Protein AF-A0A7V2SAT8-F1 (afdb_monomer_lite)

Sequence (94 aa):
MNSLKWIKFFSISIVLSLSACSDKPEWVSIYNECKEQIQTSIDEIKQSPDTPQAMGNMMQSFGMSACEMIKNTCEQDPKGAACQSIVNSHKEQK

Foldseek 3Di:
DDDDPDDDDDPPPPPVPVPPPDPDQLLVVVLVVLLVVLVVVLVVQVPDPPHDPVNSVVSSVVSNVVSVVLVVVCVVPVPDPVNVVSSVVVVVVD

Secondary structure (DSSP, 8-state):
--------------------S--S-HHHHHHHHHHHHHHHHHHHHHH-TTS-HHHHHHHHHHHHHHHHHHHHHHHH-TTSHHHHHHHHHHHTT-

pLDDT: mean 79.05, std 17.24, range [39.31, 94.75]

Radius of gyration: 24.31 Å; chains: 1; bounding box: 36×33×84 Å

Structure (mmCIF, N/CA/C/O backbone):
data_AF-A0A7V2SAT8-F1
#
_entry.id   AF-A0A7V2SAT8-F1
#
loop_
_atom_site.group_PDB
_atom_site.id
_atom_site.type_symbol
_atom_site.label_atom_id
_atom_site.label_alt_id
_atom_site.label_comp_id
_atom_site.label_asym_id
_atom_site.label_entity_id
_atom_site.label_seq_id
_atom_site.pdbx_PDB_ins_code
_atom_site.Cartn_x
_atom_site.Cartn_y
_atom_site.Cartn_z
_atom_site.occupancy
_atom_site.B_iso_or_equiv
_atom_site.auth_seq_id
_atom_site.auth_comp_id
_atom_site.auth_asym_id
_atom_site.auth_atom_id
_atom_site.pdbx_PDB_model_num
ATOM 1 N N . MET A 1 1 ? 17.524 24.574 62.607 1.00 39.31 1 MET A N 1
ATOM 2 C CA . MET A 1 1 ? 17.952 24.479 61.195 1.00 39.31 1 MET A CA 1
ATOM 3 C C . MET A 1 1 ? 17.499 23.137 60.632 1.00 39.31 1 MET A C 1
ATOM 5 O O . MET A 1 1 ? 17.907 22.115 61.160 1.00 39.31 1 MET A O 1
ATOM 9 N N . ASN A 1 2 ? 16.641 23.212 59.606 1.00 43.34 2 ASN A N 1
ATOM 10 C CA . ASN A 1 2 ?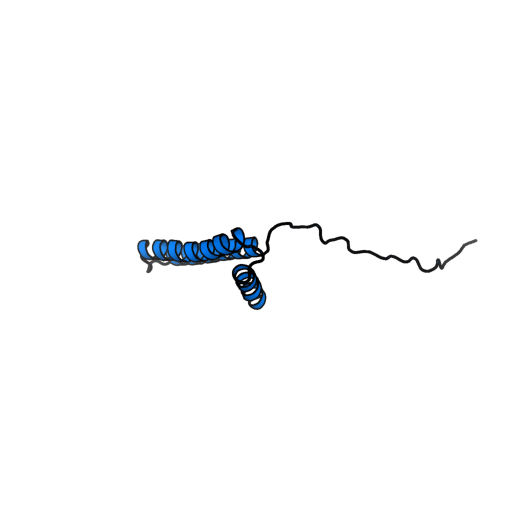 16.273 22.232 58.564 1.00 43.34 2 ASN A CA 1
ATOM 11 C C . ASN A 1 2 ? 15.630 20.902 59.008 1.00 43.34 2 ASN A C 1
ATOM 13 O O . ASN A 1 2 ? 16.319 19.973 59.401 1.00 43.34 2 ASN A O 1
ATOM 17 N N . SER A 1 3 ? 14.298 20.802 59.085 1.00 46.47 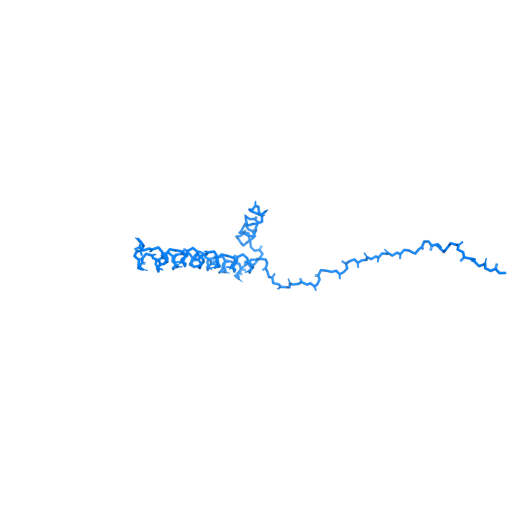3 SER A N 1
ATOM 18 C CA . SER A 1 3 ? 13.275 20.735 58.007 1.00 46.47 3 SER A CA 1
ATOM 19 C C . SER A 1 3 ? 13.216 19.415 57.233 1.00 46.47 3 SER A C 1
ATOM 21 O O . SER A 1 3 ? 13.976 19.183 56.297 1.00 46.47 3 SER A O 1
ATOM 23 N N . LEU A 1 4 ? 12.218 18.613 57.622 1.00 53.03 4 LEU A N 1
ATOM 24 C CA . LEU A 1 4 ? 11.234 17.930 56.773 1.00 53.03 4 LEU A CA 1
ATOM 25 C C . LEU A 1 4 ? 11.703 17.503 55.368 1.00 53.03 4 LEU A C 1
ATOM 27 O O . LEU A 1 4 ? 11.417 18.147 54.363 1.00 53.03 4 LEU A O 1
ATOM 31 N N . LYS A 1 5 ? 12.304 16.320 55.297 1.00 56.09 5 LYS A N 1
ATOM 32 C CA . LYS A 1 5 ? 12.148 15.368 54.187 1.00 56.09 5 LYS A CA 1
ATOM 33 C C . LYS A 1 5 ? 11.540 14.152 54.885 1.00 56.09 5 LYS A C 1
ATOM 35 O O . LYS A 1 5 ? 12.078 13.734 55.898 1.00 56.09 5 LYS A O 1
ATOM 40 N N . TRP A 1 6 ? 10.329 13.700 54.613 1.00 47.12 6 TRP A N 1
ATOM 41 C CA . TRP A 1 6 ? 9.963 12.922 53.441 1.00 47.12 6 TRP A CA 1
ATOM 42 C C . TRP A 1 6 ? 8.437 12.993 53.315 1.00 47.12 6 TRP A C 1
ATOM 44 O O . TRP A 1 6 ? 7.697 12.443 54.133 1.00 47.12 6 TRP A O 1
ATOM 54 N N . ILE A 1 7 ? 7.977 13.760 52.330 1.00 59.50 7 ILE A N 1
ATOM 55 C CA . ILE A 1 7 ? 6.562 13.927 52.016 1.00 59.50 7 ILE A CA 1
ATOM 56 C C . ILE A 1 7 ? 6.053 12.629 51.390 1.00 59.50 7 ILE A C 1
ATOM 58 O O . ILE A 1 7 ? 6.673 12.031 50.514 1.00 59.50 7 ILE A O 1
ATOM 62 N N . LYS A 1 8 ? 4.917 12.214 51.934 1.00 46.69 8 LYS A N 1
ATOM 63 C CA . LYS A 1 8 ? 4.105 11.051 51.615 1.00 46.69 8 LYS A CA 1
ATOM 64 C C . LYS A 1 8 ? 3.702 11.019 50.143 1.00 46.69 8 LYS A C 1
ATOM 66 O O . LYS A 1 8 ? 3.371 12.059 49.585 1.00 46.69 8 LYS A O 1
ATOM 71 N N . PHE A 1 9 ? 3.653 9.801 49.596 1.00 49.66 9 PHE A N 1
ATOM 72 C CA . PHE A 1 9 ? 2.550 9.290 48.774 1.00 49.66 9 PHE A CA 1
ATOM 73 C C . PHE A 1 9 ? 1.753 10.379 48.046 1.00 49.66 9 PHE A C 1
ATOM 75 O O . PHE A 1 9 ? 0.629 10.702 48.425 1.00 49.66 9 PHE A O 1
ATOM 82 N N . PHE A 1 10 ? 2.341 10.948 46.997 1.00 46.69 10 PHE A N 1
ATOM 83 C CA . PHE A 1 10 ? 1.560 11.664 46.006 1.00 46.69 10 PHE A CA 1
ATOM 84 C C . PHE A 1 10 ? 1.172 10.648 44.942 1.00 46.69 10 PHE A C 1
ATOM 86 O O . PHE A 1 10 ? 1.977 10.268 44.093 1.00 46.69 10 PHE A O 1
ATOM 93 N N . SER A 1 11 ? -0.067 10.171 45.063 1.00 56.34 11 SER A N 1
ATOM 94 C CA . SER A 1 11 ? -0.846 9.584 43.983 1.00 56.34 11 SER A CA 1
ATOM 95 C C . SER A 1 11 ? -0.736 10.471 42.750 1.00 56.34 11 SER A C 1
ATOM 97 O O . SER A 1 11 ? -1.480 11.435 42.592 1.00 56.34 11 SER A O 1
ATOM 99 N N . ILE A 1 12 ? 0.203 10.152 41.872 1.00 53.62 12 ILE A N 1
ATOM 100 C CA . ILE A 1 12 ? 0.212 10.675 40.519 1.00 53.62 12 ILE A CA 1
ATOM 101 C C . ILE A 1 12 ? -0.371 9.560 39.659 1.00 53.62 12 ILE A C 1
ATOM 103 O O . ILE A 1 12 ? 0.324 8.790 39.002 1.00 53.62 12 ILE A O 1
ATOM 107 N N . SER A 1 13 ? -1.701 9.467 39.717 1.00 48.09 13 SER A N 1
ATOM 108 C CA . SER A 1 13 ? -2.499 8.925 38.627 1.00 48.09 13 SER A CA 1
ATOM 109 C C . SER A 1 13 ? -2.297 9.852 37.429 1.00 48.09 13 SER A C 1
ATOM 111 O O . SER A 1 13 ? -3.119 10.728 37.167 1.00 48.09 13 SER A O 1
ATOM 113 N N . ILE A 1 14 ? -1.180 9.696 36.712 1.00 54.88 14 ILE A N 1
ATOM 114 C CA . ILE A 1 14 ? -1.114 10.138 35.320 1.00 54.88 14 ILE A CA 1
ATOM 115 C C . ILE A 1 14 ? -2.035 9.182 34.571 1.00 54.88 14 ILE A C 1
ATOM 117 O O . ILE A 1 14 ? -1.647 8.121 34.088 1.00 54.88 14 ILE A O 1
ATOM 121 N N . VAL A 1 15 ? -3.309 9.561 34.540 1.00 53.34 15 VAL A N 1
ATOM 122 C CA . VAL A 1 15 ? -4.198 9.215 33.446 1.00 53.34 15 VAL A CA 1
ATOM 123 C C . VAL A 1 15 ? -3.512 9.800 32.215 1.00 53.34 15 VAL A C 1
ATOM 125 O O . VAL A 1 15 ? -3.540 11.011 31.997 1.00 53.34 15 VAL A O 1
ATOM 128 N N . LEU A 1 16 ? -2.799 8.954 31.466 1.00 50.94 16 LEU A N 1
ATOM 129 C CA . LEU A 1 16 ? -2.333 9.269 30.12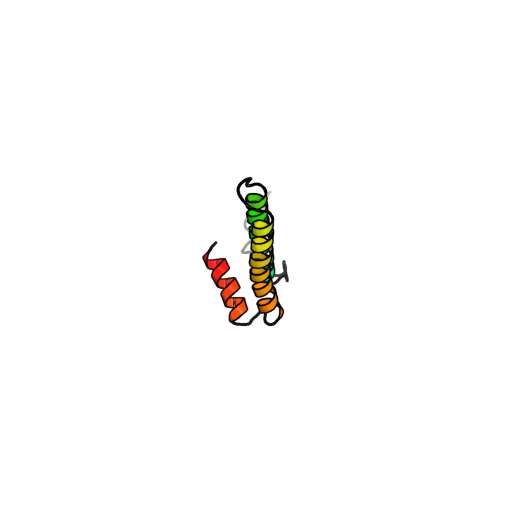0 1.00 50.94 16 LEU A CA 1
ATOM 130 C C . LEU A 1 16 ? -3.571 9.418 29.224 1.00 50.94 16 LEU A C 1
ATOM 132 O O . LEU A 1 16 ? -3.911 8.539 28.438 1.00 50.94 16 LEU A O 1
ATOM 136 N N . SER A 1 17 ? -4.256 10.551 29.354 1.00 52.81 17 SER A N 1
ATOM 137 C CA . SER A 1 17 ? -5.226 11.061 28.391 1.00 52.81 17 SER A CA 1
ATOM 138 C C . SER A 1 17 ? -4.468 11.571 27.161 1.00 52.81 17 SER A C 1
ATOM 140 O O . SER A 1 17 ? -4.390 12.771 26.917 1.00 52.81 17 SER A O 1
ATOM 142 N N . LEU A 1 18 ? -3.854 10.650 26.418 1.00 53.53 18 LEU A N 1
ATOM 143 C CA . LEU A 1 18 ? -3.144 10.901 25.156 1.00 53.53 18 LEU A CA 1
ATOM 144 C C . LEU A 1 18 ? -3.793 10.161 23.975 1.00 53.53 18 LEU A C 1
ATOM 146 O O . LEU A 1 18 ? -3.155 9.929 22.957 1.00 53.53 18 LEU A O 1
ATOM 150 N N . SER A 1 19 ? -5.077 9.815 24.066 1.00 50.31 19 SER A N 1
ATOM 151 C CA . SER A 1 19 ? -5.838 9.223 22.955 1.00 50.31 19 SER A CA 1
ATOM 152 C C . SER A 1 19 ? -6.579 10.257 22.096 1.00 50.31 19 SER A C 1
ATOM 154 O O . SER A 1 19 ? -7.525 9.917 21.396 1.00 50.31 19 SER A O 1
ATOM 156 N N . ALA A 1 20 ? -6.143 11.518 22.111 1.00 55.62 20 ALA A N 1
ATOM 157 C CA . ALA A 1 20 ? -6.655 12.565 21.231 1.00 55.62 20 ALA A CA 1
ATOM 158 C C . ALA A 1 20 ? -5.536 13.102 20.325 1.00 55.62 20 ALA A C 1
ATOM 160 O O . ALA A 1 20 ? -5.174 14.264 20.439 1.00 55.62 20 ALA A O 1
ATOM 161 N N . CYS A 1 21 ? -4.958 12.258 19.459 1.00 50.34 21 CYS A N 1
ATOM 162 C CA . CYS A 1 21 ? -3.992 12.689 18.435 1.00 50.34 21 CYS A CA 1
ATOM 163 C C . CYS A 1 21 ? -3.970 11.750 17.208 1.00 50.34 21 CYS A C 1
ATOM 165 O O . CYS A 1 21 ? -3.006 11.024 16.990 1.00 50.34 21 CYS A O 1
ATOM 167 N N . SER A 1 22 ? -5.043 11.793 16.411 1.00 46.19 22 SER A N 1
ATOM 168 C CA . SER A 1 22 ? -5.107 11.630 14.939 1.00 46.19 22 SER A CA 1
ATOM 169 C C . SER A 1 22 ? -6.374 10.876 14.550 1.00 46.19 22 SER A C 1
ATOM 171 O O . SER A 1 22 ? -6.368 9.665 14.375 1.00 46.19 22 SER A O 1
ATOM 173 N N . ASP A 1 23 ? -7.459 11.621 14.355 1.00 59.44 23 ASP A N 1
ATOM 174 C CA . ASP A 1 23 ? -8.755 11.158 13.830 1.00 59.44 23 ASP A CA 1
ATOM 175 C C . ASP A 1 23 ? -8.690 10.754 12.336 1.00 59.44 23 ASP A C 1
ATOM 177 O O . ASP A 1 23 ? -9.645 10.911 11.577 1.00 59.44 23 ASP A O 1
ATOM 181 N N . LYS A 1 24 ? -7.528 10.287 11.858 1.00 67.62 24 LYS A N 1
ATOM 182 C CA . LYS A 1 24 ? -7.395 9.735 10.511 1.00 67.62 24 LYS A CA 1
ATOM 183 C C . LYS A 1 24 ? -7.542 8.220 10.602 1.00 67.62 24 LYS A C 1
ATOM 185 O O . LYS A 1 24 ? -6.757 7.594 11.312 1.00 67.62 24 LYS A O 1
ATOM 190 N N . PRO A 1 25 ? -8.518 7.631 9.891 1.00 81.25 25 PRO A N 1
ATOM 191 C CA . PRO A 1 25 ? -8.674 6.187 9.848 1.00 81.25 25 PRO A CA 1
ATOM 192 C C . PRO A 1 25 ? -7.358 5.511 9.447 1.00 81.25 25 PRO A C 1
ATOM 194 O O . PRO A 1 25 ? -6.701 5.972 8.516 1.00 81.25 25 PRO A O 1
ATOM 197 N N . GLU A 1 26 ? -6.995 4.401 10.091 1.00 87.00 26 GLU A N 1
ATOM 198 C CA . GLU A 1 26 ? -5.752 3.669 9.784 1.00 87.00 26 GLU A CA 1
ATOM 199 C C . GLU A 1 26 ? -5.664 3.252 8.307 1.00 87.00 26 GLU A C 1
ATOM 201 O O . GLU A 1 26 ? -4.589 3.234 7.720 1.00 87.00 26 GLU A O 1
ATOM 206 N N . TRP A 1 27 ? -6.799 2.997 7.651 1.00 88.44 27 TRP A N 1
ATOM 207 C CA . TRP A 1 27 ? -6.820 2.687 6.222 1.00 88.44 27 TRP A CA 1
ATOM 208 C C . TRP A 1 27 ? -6.285 3.827 5.340 1.00 88.44 27 TRP A C 1
ATOM 210 O O . TRP A 1 27 ? -5.817 3.571 4.232 1.00 88.44 27 TRP A O 1
ATOM 220 N N . VAL A 1 28 ? -6.310 5.078 5.818 1.00 91.50 28 VAL A N 1
ATOM 221 C CA . VAL A 1 28 ? -5.789 6.238 5.080 1.00 91.50 28 VAL A CA 1
ATOM 222 C C . VAL A 1 28 ? -4.272 6.156 4.945 1.00 91.50 28 VAL A C 1
ATOM 224 O O . VAL A 1 28 ? -3.751 6.466 3.873 1.00 91.50 28 VAL A O 1
ATOM 227 N N . SER A 1 29 ? -3.547 5.729 5.987 1.00 90.50 29 SER A N 1
ATOM 228 C CA . SER A 1 29 ? -2.097 5.530 5.867 1.00 90.50 29 SER A CA 1
ATOM 229 C C . SER A 1 29 ? -1.788 4.372 4.926 1.00 90.50 29 SER A C 1
ATOM 231 O O . SER A 1 29 ? -0.932 4.524 4.067 1.00 90.50 29 SER A O 1
ATOM 233 N N . ILE A 1 30 ? -2.554 3.279 4.991 1.00 91.50 30 ILE A N 1
ATOM 234 C CA . ILE A 1 30 ? -2.395 2.117 4.099 1.00 91.50 30 ILE A CA 1
ATOM 235 C C . ILE A 1 30 ? -2.611 2.506 2.633 1.00 91.50 30 ILE A C 1
ATOM 237 O O . ILE A 1 30 ? -1.828 2.129 1.765 1.00 91.50 30 ILE A O 1
ATOM 241 N N . TYR A 1 31 ? -3.645 3.297 2.345 1.00 92.25 31 TYR A N 1
ATOM 242 C CA . TYR A 1 31 ? -3.888 3.824 1.003 1.00 92.25 31 TYR A CA 1
ATOM 243 C C . TYR A 1 31 ? -2.728 4.701 0.506 1.00 92.25 31 TYR A C 1
ATOM 245 O O . TYR A 1 31 ? -2.303 4.570 -0.643 1.00 92.25 31 TYR A O 1
ATOM 253 N N . ASN A 1 32 ? -2.202 5.583 1.360 1.00 92.56 32 ASN A N 1
ATOM 254 C CA . ASN A 1 32 ? -1.081 6.448 0.995 1.00 92.56 32 ASN A CA 1
ATOM 255 C C . ASN A 1 32 ? 0.211 5.651 0.771 1.00 92.56 32 ASN A C 1
ATOM 257 O O . ASN A 1 32 ? 0.877 5.881 -0.233 1.00 92.56 32 ASN A O 1
ATOM 261 N N . GLU A 1 33 ? 0.517 4.688 1.642 1.00 92.25 33 GLU A N 1
ATOM 262 C CA . GLU A 1 33 ? 1.665 3.785 1.493 1.00 92.25 33 GLU A CA 1
ATOM 263 C C . GLU A 1 33 ? 1.543 2.946 0.213 1.00 92.25 33 GLU A C 1
ATOM 265 O O . GLU A 1 33 ? 2.510 2.821 -0.531 1.00 92.25 33 GLU A O 1
ATOM 270 N N . CYS A 1 34 ? 0.346 2.434 -0.103 1.00 93.69 34 CYS A N 1
ATOM 271 C CA . CYS A 1 34 ? 0.082 1.726 -1.359 1.00 93.69 34 CYS A CA 1
ATOM 272 C C . CYS A 1 34 ? 0.415 2.605 -2.570 1.00 93.69 34 CYS A C 1
ATOM 274 O O . CYS A 1 34 ? 1.148 2.190 -3.465 1.00 93.69 34 CYS A O 1
ATOM 276 N N . LYS A 1 35 ? -0.078 3.850 -2.584 1.00 93.31 35 LYS A N 1
ATOM 277 C CA . LYS A 1 35 ? 0.214 4.794 -3.667 1.00 93.31 35 LYS A CA 1
ATOM 278 C C . LYS A 1 35 ? 1.698 5.101 -3.794 1.00 93.31 35 LYS A C 1
ATOM 280 O O . LYS A 1 35 ? 2.193 5.183 -4.913 1.00 93.31 35 LYS A O 1
ATOM 285 N N . GLU A 1 36 ? 2.369 5.321 -2.670 1.00 94.44 36 GLU A N 1
ATOM 286 C CA . GLU A 1 36 ? 3.796 5.620 -2.643 1.00 94.44 36 GLU A CA 1
ATOM 287 C C . GLU A 1 36 ? 4.596 4.449 -3.210 1.00 94.44 36 GLU A C 1
ATOM 289 O O . GLU A 1 36 ? 5.370 4.655 -4.137 1.00 94.44 36 GLU A O 1
ATOM 294 N N . GLN A 1 37 ? 4.318 3.217 -2.771 1.00 91.81 37 GLN A N 1
ATOM 295 C CA . GLN A 1 37 ? 4.977 2.020 -3.296 1.00 91.81 37 GLN A CA 1
A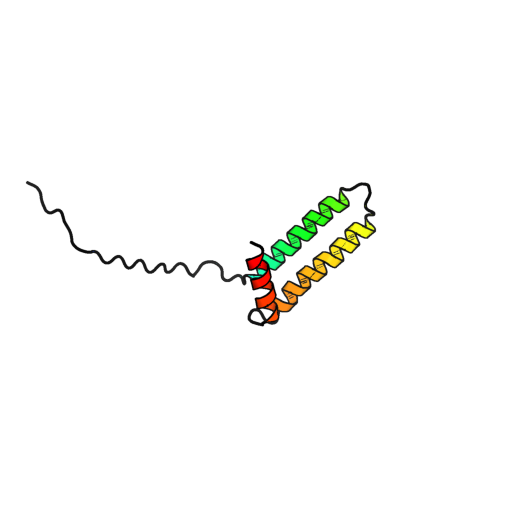TOM 296 C C . GLN A 1 37 ? 4.761 1.853 -4.800 1.00 91.81 37 GLN A C 1
ATOM 298 O O . GLN A 1 37 ? 5.725 1.647 -5.534 1.00 91.81 37 GLN A O 1
ATOM 303 N N . ILE A 1 38 ? 3.519 1.994 -5.279 1.00 91.75 38 ILE A N 1
ATOM 304 C CA . ILE A 1 38 ? 3.238 1.942 -6.717 1.00 91.75 38 ILE A CA 1
ATOM 305 C C . ILE A 1 38 ? 4.007 3.040 -7.448 1.00 91.75 38 ILE A C 1
ATOM 307 O O . ILE A 1 38 ? 4.644 2.755 -8.455 1.00 91.75 38 ILE A O 1
ATOM 311 N N . GLN A 1 39 ? 3.996 4.277 -6.956 1.00 90.69 39 GLN A N 1
ATOM 312 C CA . GLN A 1 39 ? 4.709 5.368 -7.610 1.00 90.69 39 GLN A CA 1
ATOM 313 C C . GLN A 1 39 ? 6.221 5.112 -7.654 1.00 90.69 39 GLN A C 1
ATOM 315 O O . GLN A 1 39 ? 6.808 5.244 -8.724 1.00 90.69 39 GLN A O 1
ATOM 320 N N . THR A 1 40 ? 6.827 4.662 -6.553 1.00 92.88 40 THR A N 1
ATOM 321 C CA . THR A 1 40 ? 8.248 4.294 -6.488 1.00 92.88 40 THR A CA 1
ATOM 322 C C . THR A 1 40 ? 8.580 3.175 -7.470 1.00 92.88 40 THR A C 1
ATOM 324 O O . THR A 1 40 ? 9.475 3.344 -8.294 1.00 92.88 40 THR A O 1
ATOM 327 N N . SER A 1 41 ? 7.827 2.070 -7.460 1.00 87.75 41 SER A N 1
ATOM 328 C CA . SER A 1 41 ? 8.050 0.961 -8.395 1.00 87.75 41 SER A CA 1
ATOM 329 C C . SER A 1 41 ? 7.884 1.398 -9.851 1.00 87.75 41 SER A C 1
ATOM 331 O O . SER A 1 41 ? 8.635 0.967 -10.720 1.00 87.75 41 SER A O 1
ATOM 333 N N . ILE A 1 42 ? 6.925 2.278 -10.145 1.00 88.56 42 ILE A N 1
ATOM 334 C CA . ILE A 1 42 ? 6.739 2.816 -11.494 1.00 88.56 42 ILE A CA 1
ATOM 335 C C . ILE A 1 42 ? 7.874 3.750 -11.898 1.00 88.56 42 ILE A C 1
ATOM 337 O O . ILE A 1 42 ? 8.277 3.716 -13.060 1.00 88.56 42 ILE A O 1
ATOM 341 N N . ASP A 1 43 ? 8.392 4.565 -10.988 1.00 88.88 43 ASP A N 1
ATOM 342 C CA . ASP A 1 43 ? 9.522 5.444 -11.274 1.00 88.88 43 ASP A CA 1
ATOM 343 C C . ASP A 1 43 ? 10.793 4.627 -11.547 1.00 88.88 43 ASP A C 1
ATOM 345 O O . ASP A 1 43 ? 11.509 4.928 -12.502 1.00 88.88 43 ASP A O 1
ATOM 349 N N . GLU A 1 44 ? 11.017 3.534 -10.814 1.00 88.50 44 GLU A N 1
ATOM 350 C CA . GLU A 1 44 ? 12.087 2.564 -11.092 1.00 88.50 44 GLU A CA 1
ATOM 351 C C . GLU A 1 44 ? 11.908 1.894 -12.464 1.00 88.50 44 GLU A C 1
ATOM 353 O O . GLU A 1 44 ? 12.842 1.832 -13.267 1.00 88.50 44 GLU A O 1
ATOM 358 N N . ILE A 1 45 ? 10.689 1.450 -12.778 1.00 85.88 45 ILE A N 1
ATOM 359 C CA . ILE A 1 45 ? 10.364 0.810 -14.059 1.00 85.88 45 ILE A CA 1
ATOM 360 C C . ILE A 1 45 ? 10.513 1.791 -15.230 1.00 85.88 45 ILE A C 1
ATOM 362 O O . ILE A 1 45 ? 11.039 1.425 -16.277 1.00 85.88 45 ILE A O 1
ATOM 366 N N . LYS A 1 46 ? 10.088 3.048 -15.074 1.00 83.75 46 LYS A N 1
ATOM 367 C CA . LYS A 1 46 ? 10.227 4.090 -16.106 1.00 83.75 46 LYS A CA 1
ATOM 368 C C . LYS A 1 46 ? 11.680 4.513 -16.320 1.00 83.75 46 LYS A C 1
ATOM 370 O O . LYS A 1 46 ? 12.001 5.000 -17.402 1.00 83.75 46 LYS A O 1
ATOM 375 N N . GLN A 1 47 ? 12.540 4.350 -15.315 1.00 86.38 47 GLN A N 1
ATOM 376 C CA . GLN A 1 47 ? 13.983 4.567 -15.437 1.00 86.38 47 GLN A CA 1
ATOM 377 C C . GLN A 1 47 ? 14.710 3.374 -16.071 1.00 86.38 47 GLN A C 1
ATOM 379 O O . GLN A 1 47 ? 15.826 3.540 -16.565 1.00 86.38 47 GLN A O 1
ATOM 384 N N . SER A 1 48 ? 14.092 2.189 -16.099 1.00 84.31 48 SER A N 1
ATOM 385 C CA . SER A 1 48 ? 14.642 1.029 -16.794 1.00 84.31 48 SER A CA 1
ATOM 386 C C . SER A 1 48 ? 14.582 1.240 -18.316 1.00 84.31 48 SER A C 1
ATOM 388 O O . SER A 1 48 ? 13.490 1.404 -18.867 1.00 84.31 48 SER A O 1
ATOM 390 N N . PRO A 1 49 ? 15.725 1.195 -19.027 1.00 79.69 49 PRO A N 1
ATOM 391 C CA . PRO A 1 49 ? 15.758 1.363 -20.481 1.00 79.69 49 PRO A CA 1
ATOM 392 C C . PRO A 1 49 ? 15.054 0.219 -21.228 1.00 79.69 49 PRO A C 1
ATOM 394 O O . PRO A 1 49 ? 14.703 0.376 -22.396 1.00 79.69 49 PRO A O 1
ATOM 397 N N . ASP A 1 50 ? 14.829 -0.912 -20.555 1.00 85.25 50 ASP A N 1
ATOM 398 C CA . ASP A 1 50 ? 14.248 -2.126 -21.126 1.00 85.25 50 ASP A CA 1
ATOM 399 C C . ASP A 1 50 ? 12.717 -2.174 -21.015 1.00 85.25 50 ASP A C 1
ATOM 401 O O . ASP A 1 50 ? 12.087 -3.061 -21.596 1.00 85.25 50 ASP A O 1
ATOM 405 N N . THR A 1 51 ? 12.094 -1.235 -20.289 1.00 82.00 51 THR A N 1
ATOM 406 C CA . THR A 1 51 ? 10.638 -1.247 -20.105 1.00 82.00 51 THR A CA 1
ATOM 407 C C . THR A 1 51 ? 9.938 -0.272 -21.050 1.00 82.00 51 THR A C 1
ATOM 409 O O . THR A 1 51 ? 10.157 0.940 -20.975 1.00 82.00 51 THR A O 1
ATOM 412 N N . PRO A 1 52 ? 9.016 -0.748 -21.910 1.00 88.50 52 PRO A N 1
ATOM 413 C CA . PRO A 1 52 ? 8.199 0.140 -22.721 1.00 88.50 52 PRO A CA 1
ATOM 414 C C . PRO A 1 52 ? 7.389 1.101 -21.842 1.00 88.50 52 PRO A C 1
ATOM 416 O O . PRO A 1 52 ? 6.719 0.679 -20.899 1.00 88.50 52 PRO A O 1
ATOM 419 N N . GLN A 1 53 ? 7.351 2.388 -22.196 1.00 83.12 53 GLN A N 1
ATOM 420 C CA . GLN A 1 53 ? 6.548 3.394 -21.479 1.00 83.12 53 GLN A CA 1
ATOM 421 C C . GLN A 1 53 ? 5.068 2.998 -21.355 1.00 83.12 53 GLN A C 1
ATOM 423 O O . GLN A 1 53 ? 4.437 3.268 -20.335 1.00 83.12 53 GLN A O 1
ATOM 428 N N . ALA A 1 54 ? 4.523 2.304 -22.360 1.00 85.06 54 ALA A N 1
ATOM 429 C CA . ALA A 1 54 ? 3.171 1.753 -22.313 1.00 85.06 54 ALA A CA 1
ATOM 430 C C . ALA A 1 54 ? 2.988 0.738 -21.168 1.00 85.06 54 ALA A C 1
ATOM 432 O O . ALA A 1 54 ? 1.952 0.747 -20.508 1.00 85.06 54 ALA A O 1
ATOM 433 N N . MET A 1 55 ? 4.002 -0.087 -20.893 1.00 86.75 55 MET A N 1
ATOM 434 C CA . MET A 1 55 ? 3.984 -1.051 -19.793 1.00 86.75 55 MET A CA 1
ATOM 435 C C . MET A 1 55 ? 4.093 -0.351 -18.437 1.00 86.75 55 MET A C 1
ATOM 437 O O . MET A 1 55 ? 3.314 -0.662 -17.541 1.00 86.75 55 MET A O 1
ATOM 441 N N . GLY A 1 56 ? 4.961 0.658 -18.309 1.00 85.38 56 GLY A N 1
ATOM 442 C CA . GLY A 1 56 ? 5.023 1.489 -17.100 1.00 85.38 56 GLY A CA 1
ATOM 443 C C . GLY A 1 56 ? 3.687 2.183 -16.798 1.00 85.38 56 GLY A C 1
ATOM 444 O O . GLY A 1 56 ? 3.209 2.159 -15.668 1.00 85.38 56 GLY A O 1
ATOM 445 N N . ASN A 1 57 ? 3.019 2.737 -17.811 1.00 87.62 57 ASN A N 1
ATOM 446 C CA . ASN A 1 57 ? 1.702 3.358 -17.632 1.00 87.62 57 ASN A CA 1
ATOM 447 C C . ASN A 1 57 ? 0.614 2.328 -17.291 1.00 87.62 57 ASN A C 1
ATOM 449 O O . ASN A 1 57 ? -0.228 2.592 -16.436 1.00 87.62 57 ASN A O 1
ATOM 453 N N . MET A 1 58 ? 0.650 1.143 -17.910 1.00 88.19 58 MET A N 1
ATOM 454 C CA . MET A 1 58 ? -0.268 0.050 -17.585 1.00 88.19 58 MET A CA 1
ATOM 455 C C . MET A 1 58 ? -0.103 -0.384 -16.125 1.00 88.19 58 MET A C 1
ATOM 457 O O . MET A 1 58 ? -1.087 -0.432 -15.390 1.00 88.19 58 MET A O 1
ATOM 461 N N . MET A 1 59 ? 1.128 -0.638 -15.676 1.00 87.56 59 MET A N 1
ATOM 462 C CA . MET A 1 59 ? 1.406 -1.026 -14.290 1.00 87.56 59 MET A CA 1
ATOM 463 C C . MET A 1 59 ? 0.986 0.071 -13.306 1.00 87.56 59 MET A C 1
ATOM 465 O O . MET A 1 59 ? 0.437 -0.243 -12.253 1.00 87.56 59 MET A O 1
ATOM 469 N N . GLN A 1 60 ? 1.148 1.348 -13.672 1.00 88.62 60 GLN A N 1
ATOM 470 C CA . GLN A 1 60 ? 0.675 2.468 -12.860 1.00 88.62 60 GLN A CA 1
ATOM 471 C C . GLN A 1 60 ? -0.848 2.439 -12.706 1.00 88.62 60 GLN A C 1
ATOM 473 O O . GLN A 1 60 ? -1.349 2.536 -11.589 1.00 88.62 60 GLN A O 1
ATOM 478 N N . SER A 1 61 ? -1.596 2.262 -13.799 1.00 90.44 61 SER A N 1
ATOM 479 C CA . SER A 1 61 ? -3.060 2.178 -13.747 1.00 90.44 61 SER A CA 1
ATOM 480 C C . SER A 1 61 ? -3.547 0.973 -12.940 1.00 90.44 61 SER A C 1
ATOM 482 O O . SER A 1 61 ? -4.457 1.118 -12.124 1.00 90.44 61 SER A O 1
ATOM 484 N N . PHE A 1 62 ? -2.928 -0.197 -13.118 1.00 91.31 62 PHE A N 1
ATOM 485 C CA . PHE A 1 62 ? -3.278 -1.402 -12.359 1.00 91.31 62 PHE A CA 1
ATOM 486 C C . PHE A 1 62 ? -2.970 -1.252 -10.866 1.00 91.31 62 PHE A C 1
ATOM 488 O O . PHE A 1 62 ? -3.832 -1.529 -10.032 1.00 91.31 62 PHE A O 1
ATOM 495 N N . GLY A 1 63 ? -1.774 -0.769 -10.526 1.00 91.19 63 GLY A N 1
ATOM 496 C CA . GLY A 1 63 ? -1.370 -0.534 -9.141 1.00 91.19 63 GLY A CA 1
ATOM 497 C C . GLY A 1 63 ? -2.266 0.488 -8.444 1.00 91.19 63 GLY A C 1
ATOM 498 O O . GLY A 1 63 ? -2.762 0.243 -7.346 1.00 91.19 63 GLY A O 1
ATOM 499 N N . MET A 1 64 ? -2.556 1.605 -9.115 1.00 92.69 64 MET A N 1
ATOM 500 C CA . MET A 1 64 ? -3.445 2.635 -8.578 1.00 92.69 64 MET A CA 1
ATOM 501 C C . MET A 1 64 ? -4.874 2.126 -8.389 1.00 92.69 64 MET A C 1
ATOM 503 O O . MET A 1 64 ? -5.481 2.435 -7.367 1.00 92.69 64 MET A O 1
ATOM 507 N N . SER A 1 65 ? -5.393 1.303 -9.305 1.00 94.62 65 SER A N 1
ATOM 508 C CA . SER A 1 65 ? -6.721 0.694 -9.160 1.00 94.62 65 SER A CA 1
ATOM 509 C C . SER A 1 65 ? -6.813 -0.207 -7.921 1.00 94.62 65 SER A C 1
ATOM 511 O O . SER A 1 65 ? -7.820 -0.177 -7.210 1.00 94.62 65 SER A O 1
ATOM 513 N N . ALA A 1 66 ? -5.747 -0.948 -7.598 1.00 91.25 66 ALA A N 1
ATOM 514 C CA . ALA A 1 66 ? -5.684 -1.739 -6.370 1.00 91.25 66 ALA A CA 1
ATOM 515 C C . ALA A 1 66 ? -5.707 -0.848 -5.114 1.00 91.25 66 ALA A C 1
ATOM 517 O O . ALA A 1 66 ? -6.466 -1.115 -4.180 1.00 91.25 66 ALA A O 1
ATOM 518 N N . CYS A 1 67 ? -4.952 0.256 -5.105 1.00 93.19 67 CYS A N 1
ATOM 519 C CA . CYS A 1 67 ? -5.002 1.217 -3.999 1.00 93.19 67 CYS A CA 1
ATOM 520 C C . CYS A 1 67 ? -6.384 1.889 -3.886 1.00 93.19 67 CYS A C 1
ATOM 522 O O . CYS A 1 67 ? -6.908 2.069 -2.786 1.00 93.19 67 CYS A O 1
ATOM 524 N N . GLU A 1 68 ? -7.017 2.230 -5.010 1.00 94.44 68 GLU A N 1
ATOM 525 C CA . GLU A 1 68 ? -8.374 2.784 -5.033 1.00 94.44 68 GLU A CA 1
ATOM 526 C C . GLU A 1 68 ? -9.416 1.799 -4.499 1.00 94.44 68 GLU A C 1
ATOM 528 O O . GLU A 1 68 ? -10.376 2.229 -3.866 1.00 94.44 68 GLU A O 1
ATOM 533 N N . MET A 1 69 ? -9.221 0.488 -4.665 1.00 93.25 69 MET A N 1
ATOM 534 C CA . MET A 1 69 ? -10.092 -0.517 -4.052 1.00 93.25 69 MET A CA 1
ATOM 535 C C . MET A 1 69 ? -10.054 -0.441 -2.521 1.00 93.25 69 MET A C 1
ATOM 537 O O . MET A 1 69 ? -11.110 -0.516 -1.889 1.00 93.25 69 MET A O 1
ATOM 541 N N . ILE A 1 70 ? -8.873 -0.234 -1.926 1.00 91.50 70 ILE A N 1
ATOM 542 C CA . ILE A 1 70 ? -8.725 -0.035 -0.475 1.00 91.50 70 ILE A CA 1
ATOM 543 C C . ILE A 1 70 ? -9.515 1.198 -0.049 1.00 91.50 70 ILE A C 1
ATOM 545 O O . ILE A 1 70 ? -10.352 1.110 0.849 1.00 91.50 70 ILE A O 1
ATOM 549 N N . LYS A 1 71 ? -9.296 2.325 -0.739 1.00 93.50 71 LYS A N 1
ATOM 550 C CA . LYS A 1 71 ? -10.014 3.574 -0.474 1.00 93.50 71 LYS A CA 1
ATOM 551 C C . LYS A 1 71 ? -11.524 3.363 -0.573 1.00 93.50 71 LYS A C 1
ATOM 553 O O . LYS A 1 71 ? -12.226 3.619 0.391 1.00 93.50 71 LYS A O 1
ATOM 558 N N . ASN A 1 72 ? -12.019 2.843 -1.692 1.00 94.75 72 ASN A N 1
ATOM 559 C CA . ASN A 1 72 ? -13.452 2.681 -1.930 1.00 94.75 72 ASN A CA 1
ATOM 560 C C . ASN A 1 72 ? -14.104 1.736 -0.917 1.00 94.75 72 ASN A C 1
ATOM 562 O O . ASN A 1 72 ? -15.218 2.004 -0.476 1.00 94.75 72 ASN A O 1
ATOM 566 N N . THR A 1 73 ? -13.425 0.652 -0.536 1.00 93.56 73 THR A N 1
ATOM 567 C CA . THR A 1 73 ? -13.929 -0.313 0.456 1.00 93.56 73 THR A CA 1
ATOM 568 C C . THR A 1 73 ? -14.006 0.321 1.843 1.00 93.56 73 THR A C 1
ATOM 570 O O . THR A 1 73 ? -15.022 0.221 2.526 1.00 93.56 73 THR A O 1
ATOM 573 N N . CYS A 1 74 ? -12.937 1.000 2.251 1.00 91.94 74 CYS A N 1
ATOM 574 C CA . CYS A 1 74 ? -12.810 1.562 3.587 1.00 91.94 74 CYS A CA 1
ATOM 575 C C . CYS A 1 74 ? -13.503 2.915 3.783 1.00 91.94 74 CYS A C 1
ATOM 577 O O . CYS A 1 74 ? -13.841 3.268 4.909 1.00 91.94 74 CYS A O 1
ATOM 579 N N . GLU A 1 75 ? -13.712 3.683 2.719 1.00 92.56 75 GLU A N 1
ATOM 580 C CA . GLU A 1 75 ? -14.462 4.938 2.759 1.00 92.56 75 GLU A CA 1
ATOM 581 C C . GLU A 1 75 ? -15.970 4.668 2.827 1.00 92.56 75 GLU A C 1
ATOM 583 O O . GLU A 1 75 ? -16.682 5.371 3.541 1.00 92.56 75 GLU A O 1
ATOM 588 N N . GLN A 1 76 ? -16.448 3.616 2.149 1.00 92.56 76 GLN A N 1
ATOM 589 C CA . GLN A 1 76 ? -17.847 3.185 2.221 1.00 92.56 76 GLN A CA 1
ATOM 590 C C . GLN A 1 76 ? -18.195 2.546 3.568 1.00 92.56 76 GLN A C 1
ATOM 592 O O . GLN A 1 76 ? -19.239 2.862 4.136 1.00 92.56 76 GLN A O 1
ATOM 597 N N . ASP A 1 77 ? -17.334 1.664 4.086 1.00 89.94 77 ASP A N 1
ATOM 598 C CA . ASP A 1 77 ? -17.532 1.033 5.391 1.00 89.94 77 ASP A CA 1
ATOM 599 C C . ASP A 1 77 ? -16.206 0.894 6.170 1.00 89.94 77 ASP A C 1
ATOM 601 O O . ASP A 1 77 ? -15.548 -0.153 6.130 1.00 89.94 77 ASP A O 1
ATOM 605 N N . PRO A 1 78 ? -15.799 1.933 6.925 1.00 86.44 78 PRO A N 1
ATOM 606 C CA . PRO A 1 78 ? -14.522 1.945 7.645 1.00 86.44 78 PRO A CA 1
ATOM 607 C C . PRO A 1 78 ? -14.453 0.932 8.796 1.00 86.44 78 PRO A C 1
ATOM 609 O O . PRO A 1 78 ? -13.363 0.596 9.269 1.00 86.44 78 PRO A O 1
ATOM 612 N N . LYS A 1 79 ? -15.603 0.446 9.277 1.00 87.38 79 LYS A N 1
ATOM 613 C CA . LYS A 1 79 ? -15.689 -0.574 10.336 1.00 87.38 79 LYS A CA 1
ATOM 614 C C . LYS A 1 79 ? -16.078 -1.950 9.792 1.00 87.38 79 LYS A C 1
ATOM 616 O O . LYS A 1 79 ? -16.109 -2.910 10.559 1.00 87.38 79 LYS A O 1
ATOM 621 N N . GLY A 1 80 ? -16.336 -2.048 8.492 1.00 89.19 80 GLY A N 1
ATOM 622 C CA . GLY A 1 80 ? -16.714 -3.276 7.816 1.00 89.19 80 GLY A CA 1
ATOM 623 C C . GLY A 1 80 ? -15.608 -4.317 7.835 1.00 89.19 80 GLY A C 1
ATOM 624 O O . GLY A 1 80 ? -14.417 -3.996 7.834 1.00 89.19 80 GLY A O 1
ATOM 625 N N . ALA A 1 81 ? -16.009 -5.589 7.793 1.00 92.50 81 ALA A N 1
ATOM 626 C CA . ALA A 1 81 ? -15.084 -6.721 7.820 1.00 92.50 81 ALA A CA 1
ATOM 627 C C . ALA A 1 81 ? -14.032 -6.650 6.699 1.00 92.50 81 ALA A C 1
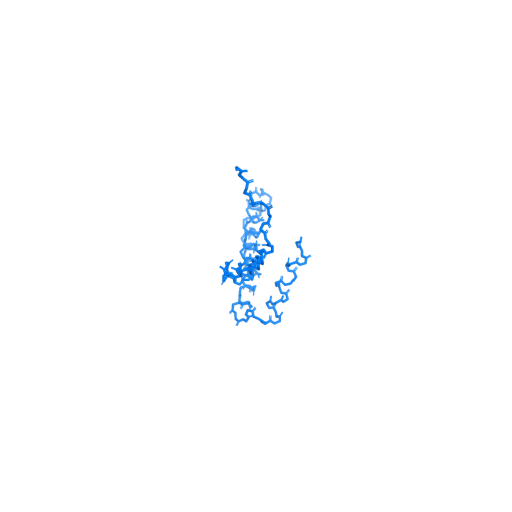ATOM 629 O O . ALA A 1 81 ? -12.875 -6.985 6.927 1.00 92.50 81 ALA A O 1
ATOM 630 N N . ALA A 1 82 ? -14.408 -6.156 5.513 1.00 91.81 82 ALA A N 1
ATOM 631 C CA . ALA A 1 82 ? -13.489 -5.998 4.389 1.00 91.81 82 ALA A CA 1
ATOM 632 C C . ALA A 1 82 ? -12.396 -4.953 4.673 1.00 91.81 82 ALA A C 1
ATOM 634 O O . ALA A 1 82 ? -11.214 -5.240 4.494 1.00 91.81 82 ALA A O 1
ATOM 635 N N . CYS A 1 83 ? -12.765 -3.773 5.185 1.00 91.56 83 CYS A N 1
ATOM 636 C CA . CYS A 1 83 ? -11.785 -2.749 5.544 1.00 91.56 83 CYS A CA 1
ATOM 637 C C . CYS A 1 83 ? -10.894 -3.196 6.710 1.00 91.56 83 CYS A C 1
ATOM 639 O O . CYS A 1 83 ? -9.672 -3.064 6.652 1.00 91.56 83 CYS A O 1
ATOM 641 N N . GLN A 1 84 ? -11.490 -3.789 7.747 1.00 91.75 84 GLN A N 1
ATOM 642 C CA . GLN A 1 84 ? -10.752 -4.306 8.899 1.00 91.75 84 GLN A CA 1
ATOM 643 C C . GLN A 1 84 ? -9.789 -5.430 8.505 1.00 91.75 84 GLN A C 1
ATOM 645 O O . GLN A 1 84 ? -8.670 -5.467 9.003 1.00 91.75 84 GLN A O 1
ATOM 650 N N . SER A 1 85 ? -10.172 -6.302 7.567 1.00 92.44 85 SER A N 1
ATOM 651 C CA . SER A 1 85 ? -9.268 -7.322 7.031 1.00 92.44 85 SER A CA 1
ATOM 652 C C . SER A 1 85 ? -8.053 -6.691 6.358 1.00 92.44 85 SER A C 1
ATOM 654 O O . SER A 1 85 ? -6.939 -7.116 6.634 1.00 92.44 85 SER A O 1
ATOM 656 N N . ILE A 1 86 ? -8.240 -5.660 5.526 1.00 89.44 86 ILE A N 1
ATOM 657 C CA . ILE A 1 86 ? -7.127 -4.955 4.867 1.00 89.44 86 ILE A CA 1
ATOM 658 C C . ILE A 1 86 ? -6.204 -4.311 5.908 1.00 89.44 86 ILE A C 1
ATOM 660 O O . ILE A 1 86 ? -4.983 -4.454 5.830 1.00 89.44 86 ILE A O 1
ATOM 664 N N . VAL A 1 87 ? -6.784 -3.636 6.906 1.00 89.31 87 VAL A N 1
ATOM 665 C CA . VAL A 1 87 ? -6.025 -2.995 7.987 1.00 89.31 87 VAL A CA 1
ATOM 666 C C . VAL A 1 87 ? -5.225 -4.019 8.789 1.00 89.31 87 VAL A C 1
ATOM 668 O O . VAL A 1 87 ? -4.038 -3.811 9.037 1.00 89.31 87 VAL A O 1
ATOM 671 N N . ASN A 1 88 ? -5.842 -5.139 9.155 1.00 90.44 88 ASN A N 1
ATOM 672 C CA . ASN A 1 88 ? -5.189 -6.186 9.935 1.00 90.44 88 ASN A CA 1
ATOM 673 C C . ASN A 1 88 ? -4.087 -6.888 9.134 1.00 90.44 88 ASN A C 1
ATOM 675 O O . ASN A 1 88 ? -2.978 -7.024 9.642 1.00 90.44 88 ASN A O 1
ATOM 679 N N . SER A 1 89 ? -4.334 -7.237 7.867 1.00 87.25 89 SER A N 1
ATOM 680 C CA . SER A 1 89 ? -3.317 -7.849 7.002 1.00 87.25 89 SER A CA 1
ATOM 681 C C . SER A 1 89 ? -2.111 -6.938 6.770 1.00 87.25 89 SER A C 1
ATOM 683 O O . SER A 1 89 ? -0.998 -7.430 6.617 1.00 87.25 89 SER A O 1
ATOM 685 N N . HIS A 1 90 ? -2.300 -5.616 6.754 1.00 85.50 90 HIS A N 1
ATOM 686 C CA . HIS A 1 90 ? -1.182 -4.678 6.672 1.00 85.50 90 HIS A CA 1
ATOM 687 C C . HIS A 1 90 ? -0.386 -4.599 7.987 1.00 85.50 90 HIS A C 1
ATOM 689 O O . HIS A 1 90 ? 0.835 -4.473 7.953 1.00 85.50 90 HIS A O 1
ATOM 695 N N . LYS A 1 91 ? -1.054 -4.708 9.144 1.00 81.31 91 LYS A N 1
ATOM 696 C CA . LYS A 1 91 ? -0.392 -4.739 10.461 1.00 81.31 91 LYS A CA 1
ATOM 697 C C . LYS A 1 91 ? 0.458 -5.989 10.663 1.00 81.31 91 LYS A C 1
ATOM 699 O O . LYS A 1 91 ? 1.518 -5.881 11.255 1.00 81.31 91 LYS A O 1
ATOM 704 N N . GLU A 1 92 ? 0.022 -7.144 10.164 1.00 78.62 92 GLU A N 1
ATOM 705 C CA . GLU A 1 92 ? 0.785 -8.400 10.269 1.00 78.62 92 GLU A CA 1
ATOM 706 C C . GLU A 1 92 ? 2.067 -8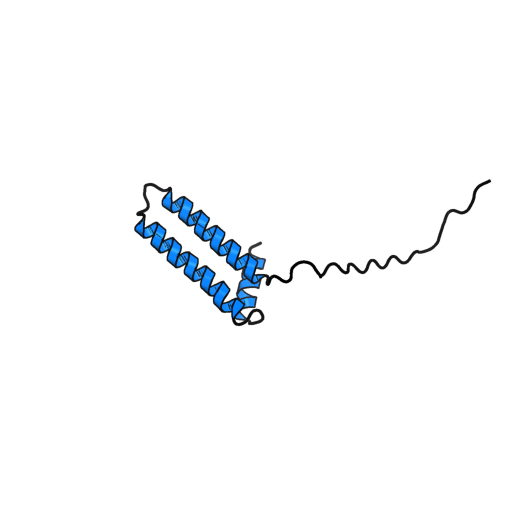.416 9.419 1.00 78.62 92 GLU A C 1
ATOM 708 O O . GLU A 1 92 ? 2.923 -9.273 9.620 1.00 78.62 92 GLU A O 1
ATOM 713 N N . GLN A 1 93 ? 2.208 -7.485 8.471 1.00 60.19 93 GLN A N 1
ATOM 714 C CA . GLN A 1 93 ? 3.398 -7.358 7.623 1.00 60.19 93 GLN A CA 1
ATOM 715 C C . GLN A 1 93 ? 4.427 -6.334 8.136 1.00 60.19 93 GLN A C 1
ATOM 717 O O . GLN A 1 93 ? 5.466 -6.166 7.494 1.00 60.19 93 GLN A O 1
ATOM 722 N N . LYS A 1 94 ? 4.161 -5.660 9.264 1.00 54.03 94 LYS A N 1
ATOM 723 C CA . LYS A 1 94 ? 5.107 -4.773 9.966 1.00 54.03 94 LYS A CA 1
ATOM 724 C C . LYS A 1 94 ? 5.591 -5.422 11.259 1.00 54.03 94 LYS A C 1
ATOM 726 O O . LYS A 1 94 ? 6.781 -5.213 11.581 1.00 54.03 94 LYS A O 1
#